Protein AF-A0A2K8KAV8-F1 (afdb_monomer)

Organism: NCBI:txid441209

Structure (mmCIF, N/CA/C/O backbone):
data_AF-A0A2K8KAV8-F1
#
_entry.id   AF-A0A2K8KAV8-F1
#
loop_
_atom_site.group_PDB
_atom_site.id
_atom_site.type_symbol
_atom_site.label_atom_id
_atom_site.label_alt_id
_atom_site.label_comp_id
_atom_site.label_asym_id
_atom_site.label_entity_id
_atom_site.label_seq_id
_atom_site.pdbx_PDB_ins_code
_atom_site.Cartn_x
_atom_site.Cartn_y
_atom_site.Cartn_z
_atom_site.occupancy
_atom_site.B_iso_or_equiv
_atom_site.auth_seq_id
_atom_site.auth_comp_id
_atom_site.auth_asym_id
_atom_site.auth_atom_id
_atom_site.pdbx_PDB_model_num
ATOM 1 N N . MET A 1 1 ? -2.772 5.694 18.445 1.00 56.25 1 MET A N 1
ATOM 2 C CA . MET A 1 1 ? -3.677 4.779 17.714 1.00 56.25 1 MET A CA 1
ATOM 3 C C . MET A 1 1 ? -4.054 5.297 16.326 1.00 56.25 1 MET A C 1
ATOM 5 O O . MET A 1 1 ? -3.632 4.697 15.349 1.00 56.25 1 MET A O 1
ATOM 9 N N . ARG A 1 2 ? -4.811 6.400 16.170 1.00 64.06 2 ARG A N 1
ATOM 10 C CA . ARG A 1 2 ? -5.220 6.887 14.825 1.00 64.06 2 ARG A CA 1
ATOM 11 C C . ARG A 1 2 ? -4.054 7.307 13.922 1.00 64.06 2 ARG A C 1
ATOM 13 O O . ARG A 1 2 ? -4.102 7.047 12.726 1.00 64.06 2 ARG A O 1
ATOM 20 N N . PHE A 1 3 ? -3.026 7.941 14.488 1.00 68.19 3 PHE A N 1
ATOM 21 C CA . PHE A 1 3 ? -1.852 8.389 13.732 1.00 68.19 3 PHE A CA 1
ATOM 22 C C . PHE A 1 3 ? -1.052 7.204 13.163 1.00 68.19 3 PHE A C 1
ATOM 24 O O . PHE A 1 3 ? -0.615 7.246 12.017 1.00 68.19 3 PHE A O 1
ATOM 31 N N . ASP A 1 4 ? -0.967 6.113 13.929 1.00 77.38 4 ASP A N 1
ATOM 32 C CA . ASP A 1 4 ? -0.255 4.885 13.557 1.00 77.38 4 ASP A CA 1
ATOM 33 C C . ASP A 1 4 ? -0.920 4.194 12.356 1.00 77.38 4 ASP A C 1
ATOM 35 O O . ASP A 1 4 ? -0.247 3.780 11.416 1.00 77.38 4 ASP A O 1
ATOM 39 N N . VAL A 1 5 ? -2.258 4.144 12.328 1.00 78.75 5 VAL A N 1
ATOM 40 C CA . VAL A 1 5 ? -3.018 3.586 11.195 1.00 78.75 5 VAL A CA 1
ATOM 41 C C .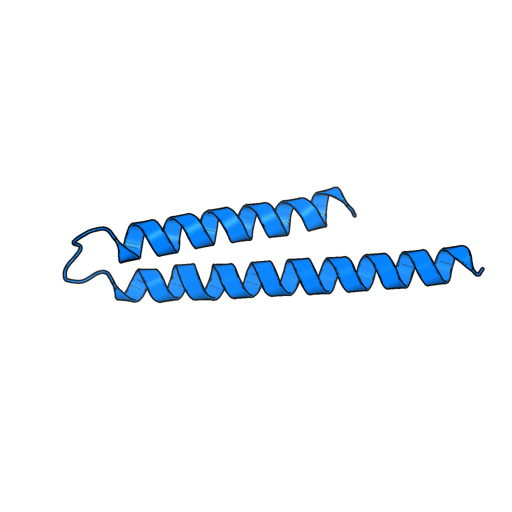 VAL A 1 5 ? -2.837 4.434 9.933 1.00 78.75 5 VAL A C 1
ATOM 43 O O . VAL A 1 5 ? -2.647 3.889 8.848 1.00 78.75 5 VAL A O 1
ATOM 46 N N . THR A 1 6 ? -2.853 5.764 10.060 1.00 85.88 6 THR A N 1
ATOM 47 C CA . THR A 1 6 ? -2.615 6.679 8.930 1.00 85.88 6 THR A CA 1
ATOM 48 C C . THR A 1 6 ? -1.209 6.510 8.349 1.00 85.88 6 THR A C 1
ATOM 50 O O . THR A 1 6 ? -1.054 6.493 7.129 1.00 85.88 6 THR A O 1
ATOM 53 N N . LEU A 1 7 ? -0.196 6.319 9.198 1.00 87.12 7 LEU A N 1
ATOM 54 C CA . LEU A 1 7 ? 1.181 6.043 8.778 1.00 87.12 7 LEU A CA 1
ATOM 55 C C . LEU A 1 7 ? 1.280 4.796 7.893 1.00 87.12 7 LEU A C 1
ATOM 57 O O . LEU A 1 7 ? 1.956 4.835 6.869 1.00 87.12 7 LEU A O 1
ATOM 61 N N . VAL A 1 8 ? 0.561 3.722 8.229 1.00 86.38 8 VAL A N 1
ATOM 62 C CA . VAL A 1 8 ? 0.558 2.488 7.424 1.00 86.38 8 VAL A CA 1
ATOM 63 C C . VAL A 1 8 ? 0.016 2.735 6.012 1.00 86.38 8 VAL A C 1
ATOM 65 O O . VAL A 1 8 ? 0.597 2.252 5.041 1.00 86.38 8 VAL A O 1
ATOM 68 N N . PHE A 1 9 ? -1.042 3.540 5.868 1.00 84.44 9 PHE A N 1
ATOM 69 C CA . PHE A 1 9 ? -1.561 3.914 4.548 1.00 84.44 9 PHE A CA 1
ATOM 70 C C . PHE A 1 9 ? -0.579 4.781 3.751 1.00 84.44 9 PHE A C 1
ATOM 72 O O . PHE A 1 9 ? -0.444 4.587 2.544 1.00 84.44 9 PHE A O 1
ATOM 79 N N . ILE A 1 10 ? 0.134 5.698 4.412 1.00 89.56 10 ILE A N 1
ATOM 80 C CA . ILE A 1 10 ? 1.168 6.522 3.768 1.00 89.56 10 ILE A CA 1
ATOM 81 C C . ILE A 1 10 ? 2.316 5.641 3.263 1.00 89.56 10 ILE A C 1
ATOM 83 O O . ILE A 1 10 ? 2.726 5.774 2.112 1.00 89.56 10 ILE A O 1
ATOM 87 N N . VAL A 1 11 ? 2.800 4.702 4.081 1.00 89.81 11 VAL A N 1
ATOM 88 C CA . VAL A 1 11 ? 3.852 3.752 3.680 1.00 89.81 11 VAL A CA 1
ATOM 89 C C . VAL A 1 11 ? 3.399 2.920 2.482 1.00 89.81 11 VAL A C 1
ATOM 91 O O . VAL A 1 11 ? 4.144 2.778 1.512 1.00 89.81 11 VAL A O 1
ATOM 94 N N . ALA A 1 12 ? 2.161 2.425 2.508 1.00 89.75 12 ALA A N 1
ATOM 95 C CA . ALA A 1 12 ? 1.615 1.650 1.405 1.00 89.75 12 ALA A CA 1
ATOM 96 C C . ALA A 1 12 ? 1.527 2.463 0.100 1.00 89.75 12 ALA A C 1
ATOM 98 O O . ALA A 1 12 ? 1.843 1.946 -0.971 1.00 89.75 12 ALA A O 1
ATOM 99 N N . ALA A 1 13 ? 1.162 3.747 0.188 1.00 89.75 13 ALA A N 1
ATOM 100 C CA . ALA A 1 13 ? 1.143 4.656 -0.955 1.00 89.75 13 ALA A CA 1
ATOM 101 C C . ALA A 1 13 ? 2.549 4.889 -1.532 1.00 89.75 13 ALA A C 1
ATOM 103 O O . ALA A 1 13 ? 2.725 4.825 -2.746 1.00 89.75 13 ALA A O 1
ATOM 104 N N . VAL A 1 14 ? 3.564 5.089 -0.681 1.00 93.00 14 VAL A N 1
ATOM 105 C CA . VAL A 1 14 ? 4.967 5.224 -1.122 1.00 93.00 14 VAL A CA 1
ATOM 106 C C . VAL A 1 14 ? 5.431 3.965 -1.855 1.00 93.00 14 VAL A C 1
ATOM 108 O O . VAL A 1 14 ? 6.017 4.059 -2.933 1.00 93.00 14 VAL A O 1
ATOM 111 N N . TRP A 1 15 ? 5.118 2.783 -1.321 1.00 91.88 15 TRP A N 1
ATOM 112 C CA . TRP A 1 15 ? 5.444 1.513 -1.971 1.00 91.88 15 TRP A CA 1
ATOM 113 C C . TRP A 1 15 ? 4.729 1.344 -3.315 1.00 91.88 15 TRP A C 1
ATOM 115 O O . TRP A 1 15 ? 5.350 0.905 -4.279 1.00 91.88 15 TRP A O 1
ATOM 125 N N . ALA A 1 16 ? 3.460 1.746 -3.417 1.00 87.25 16 ALA A N 1
ATOM 126 C CA . ALA A 1 16 ? 2.712 1.697 -4.672 1.00 87.25 16 ALA A CA 1
ATOM 127 C C . ALA A 1 16 ? 3.313 2.629 -5.739 1.00 87.25 16 ALA A C 1
ATOM 129 O O . ALA A 1 16 ? 3.440 2.238 -6.899 1.00 87.25 16 ALA A O 1
ATOM 130 N N . VAL A 1 17 ? 3.732 3.839 -5.349 1.00 90.06 17 VAL A N 1
ATOM 131 C CA . VAL A 1 17 ? 4.413 4.784 -6.249 1.00 90.06 17 VAL A CA 1
ATOM 132 C C . VAL A 1 17 ? 5.751 4.219 -6.721 1.00 90.06 17 VAL A C 1
ATOM 134 O O . VAL A 1 17 ? 6.050 4.291 -7.910 1.00 90.06 17 VAL A O 1
ATOM 137 N N . LEU A 1 18 ? 6.534 3.611 -5.826 1.00 86.31 18 LEU A N 1
ATOM 138 C CA . LEU A 1 18 ? 7.792 2.954 -6.189 1.00 86.31 18 LEU A CA 1
ATOM 139 C C . LEU A 1 18 ? 7.565 1.776 -7.142 1.00 86.31 18 LEU A C 1
ATOM 141 O O . LEU A 1 18 ? 8.282 1.652 -8.131 1.00 86.31 18 LEU A O 1
ATOM 145 N N . ALA A 1 19 ? 6.539 0.959 -6.898 1.00 84.50 19 ALA A N 1
ATOM 146 C CA . ALA A 1 19 ? 6.161 -0.135 -7.788 1.00 84.50 19 ALA A CA 1
ATOM 147 C C . ALA A 1 19 ? 5.825 0.373 -9.192 1.00 84.50 19 ALA A C 1
ATOM 149 O O . ALA A 1 19 ? 6.313 -0.170 -10.182 1.00 84.50 19 ALA A O 1
ATOM 150 N N . LEU A 1 20 ? 5.041 1.451 -9.273 1.00 85.00 20 LEU A N 1
ATOM 151 C CA . LEU A 1 20 ? 4.663 2.074 -10.535 1.00 85.00 20 LEU A CA 1
ATOM 152 C C . LEU A 1 20 ? 5.874 2.686 -11.252 1.00 85.00 20 LEU A C 1
ATOM 154 O O . LEU A 1 20 ? 6.040 2.483 -12.451 1.00 85.00 20 LEU A O 1
ATOM 158 N N . ALA A 1 21 ? 6.750 3.382 -10.523 1.00 86.19 21 ALA A N 1
ATOM 159 C CA . ALA A 1 21 ? 7.978 3.950 -11.070 1.00 86.19 21 ALA A CA 1
ATOM 160 C C . ALA A 1 21 ? 8.897 2.864 -11.655 1.00 86.19 21 ALA A C 1
ATOM 162 O O . ALA A 1 21 ? 9.417 3.027 -12.757 1.00 86.19 21 ALA A O 1
ATOM 163 N N . TYR A 1 22 ? 9.046 1.734 -10.956 1.00 79.19 22 TYR A N 1
ATOM 164 C CA . TYR A 1 22 ? 9.819 0.587 -11.437 1.00 79.19 22 TYR A CA 1
ATOM 165 C C . TYR A 1 22 ? 9.163 -0.146 -12.613 1.00 79.19 22 TYR A C 1
ATOM 167 O O . TYR A 1 22 ? 9.874 -0.705 -13.443 1.00 79.19 22 TYR A O 1
ATOM 175 N N . ALA A 1 23 ? 7.831 -0.155 -12.697 1.00 80.38 23 ALA A N 1
ATOM 176 C CA . ALA A 1 23 ? 7.105 -0.789 -13.796 1.00 80.38 23 ALA A CA 1
ATOM 177 C C . ALA A 1 23 ? 7.123 0.046 -15.087 1.00 80.38 23 ALA A C 1
ATOM 179 O O . ALA A 1 23 ? 7.180 -0.515 -16.178 1.00 80.38 23 ALA A O 1
ATOM 180 N N . LEU A 1 24 ? 7.040 1.376 -14.969 1.00 79.88 24 LEU A N 1
ATOM 181 C CA . LEU A 1 24 ? 6.925 2.287 -16.114 1.00 79.88 24 LEU A CA 1
ATOM 182 C C . LEU A 1 24 ? 8.267 2.687 -16.712 1.00 79.88 24 LEU A C 1
ATOM 184 O O . LEU A 1 24 ? 8.334 3.080 -17.876 1.00 79.88 24 LEU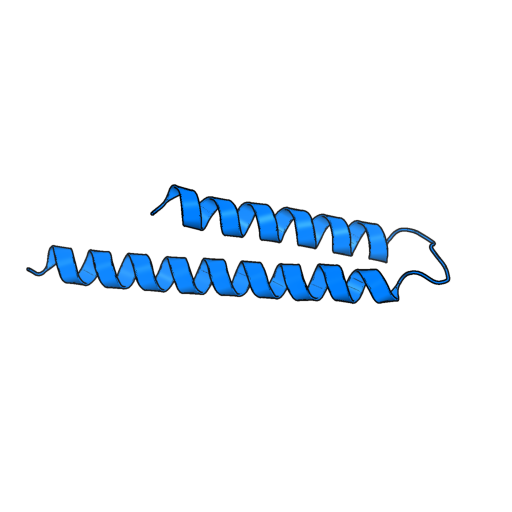 A O 1
ATOM 188 N N . ALA A 1 25 ? 9.331 2.647 -15.921 1.00 77.25 25 ALA A N 1
ATOM 189 C CA . ALA A 1 25 ? 10.619 3.063 -16.417 1.00 77.25 25 ALA A CA 1
ATOM 190 C C . ALA A 1 25 ? 11.261 1.928 -17.259 1.00 77.25 25 ALA A C 1
ATOM 192 O O . ALA A 1 25 ? 11.140 0.751 -16.908 1.00 77.25 25 ALA A O 1
ATOM 193 N N . PRO A 1 26 ? 11.951 2.243 -18.372 1.00 65.56 26 PRO A N 1
ATOM 194 C CA . PRO A 1 26 ? 12.458 1.255 -19.326 1.00 65.56 26 PRO A CA 1
ATOM 195 C C . PRO A 1 26 ? 13.768 0.618 -18.833 1.00 65.56 26 PRO A C 1
ATOM 197 O O . PRO A 1 26 ? 14.825 0.755 -19.446 1.00 65.56 26 PRO A O 1
ATOM 200 N N . TRP A 1 27 ? 13.708 -0.078 -17.697 1.00 67.88 27 TRP A N 1
ATOM 201 C CA . TRP A 1 27 ? 14.837 -0.800 -17.111 1.00 67.88 27 TRP A CA 1
ATOM 202 C C . TRP A 1 27 ? 14.720 -2.266 -17.519 1.00 67.88 27 TRP A C 1
ATOM 204 O O . TRP A 1 27 ? 14.102 -3.073 -16.825 1.00 67.88 27 TRP A O 1
ATOM 214 N N . SER A 1 28 ? 15.306 -2.608 -18.666 1.00 60.97 28 SER A N 1
ATOM 215 C CA . SER A 1 28 ? 15.202 -3.925 -19.318 1.00 60.97 28 SER A CA 1
ATOM 216 C C . SER A 1 28 ? 15.560 -5.136 -18.437 1.00 60.97 28 SER A C 1
ATOM 218 O O . SER A 1 28 ? 15.204 -6.255 -18.793 1.00 60.97 28 SER A O 1
ATOM 220 N N . GLY A 1 29 ? 16.207 -4.939 -17.279 1.00 66.50 29 GLY A N 1
ATOM 221 C CA . GLY A 1 29 ? 16.534 -5.995 -16.310 1.00 66.50 29 GLY A CA 1
ATOM 222 C C . GLY A 1 29 ? 15.958 -5.831 -14.895 1.00 66.50 29 GLY A C 1
ATOM 223 O O . GLY A 1 29 ? 16.171 -6.711 -14.068 1.00 66.50 29 GLY A O 1
ATOM 224 N N . MET A 1 30 ? 15.247 -4.739 -14.574 1.00 62.62 30 MET A N 1
ATOM 225 C CA . MET A 1 30 ? 14.834 -4.428 -13.186 1.00 62.62 30 MET A CA 1
ATOM 226 C C . MET A 1 30 ? 13.321 -4.511 -12.935 1.00 62.62 30 MET A C 1
ATOM 228 O O . MET A 1 30 ? 12.873 -4.239 -11.823 1.00 62.62 30 MET A O 1
ATOM 232 N N . ILE A 1 31 ? 12.534 -4.961 -13.918 1.00 70.25 31 ILE A N 1
ATOM 233 C CA . ILE A 1 31 ? 11.076 -5.165 -13.791 1.00 70.25 31 ILE A CA 1
ATOM 234 C C . ILE A 1 31 ? 10.721 -6.091 -12.615 1.00 70.25 31 ILE A C 1
ATOM 236 O O . ILE A 1 31 ? 9.692 -5.905 -11.969 1.00 70.25 31 ILE A O 1
ATOM 240 N N . GLY A 1 32 ? 11.594 -7.046 -12.268 1.00 72.69 32 GLY A N 1
ATOM 241 C CA . GLY A 1 32 ? 11.402 -7.916 -11.102 1.00 72.69 32 GLY A CA 1
ATOM 242 C C . GLY A 1 32 ? 11.246 -7.155 -9.777 1.00 72.69 32 GLY A C 1
ATOM 243 O O . GLY A 1 32 ? 10.508 -7.596 -8.900 1.00 72.69 32 GLY A O 1
ATOM 244 N N . TYR A 1 33 ? 11.854 -5.972 -9.642 1.00 74.31 33 TYR A N 1
ATOM 245 C CA . TYR A 1 33 ? 11.714 -5.146 -8.441 1.00 74.31 33 TYR A CA 1
ATOM 246 C C . TYR A 1 33 ? 10.335 -4.492 -8.335 1.00 74.31 33 TYR A C 1
ATOM 248 O O . TYR A 1 33 ? 9.855 -4.292 -7.221 1.00 74.31 33 TYR A O 1
ATOM 256 N N . ALA A 1 34 ? 9.649 -4.231 -9.455 1.00 79.88 34 ALA A N 1
ATOM 257 C CA . ALA A 1 34 ? 8.283 -3.704 -9.438 1.00 79.88 34 ALA A CA 1
ATOM 258 C C . ALA A 1 34 ? 7.327 -4.635 -8.673 1.00 79.88 34 ALA A C 1
ATOM 260 O O . ALA A 1 34 ? 6.460 -4.163 -7.940 1.00 79.88 34 ALA A O 1
ATOM 261 N N . TRP A 1 35 ? 7.532 -5.953 -8.772 1.00 81.12 35 TRP A N 1
ATOM 262 C CA . TRP A 1 35 ? 6.768 -6.947 -8.016 1.00 81.12 35 TRP A CA 1
ATOM 263 C C . TRP A 1 35 ? 7.045 -6.902 -6.515 1.00 81.12 35 TRP A C 1
ATOM 265 O O . TRP A 1 35 ? 6.111 -7.042 -5.730 1.00 81.12 35 TRP A O 1
ATOM 275 N N . VAL A 1 36 ? 8.293 -6.666 -6.104 1.00 86.00 36 VAL A N 1
ATOM 276 C CA . VAL A 1 36 ? 8.661 -6.529 -4.684 1.00 86.00 36 VAL A CA 1
ATOM 277 C C . VAL A 1 36 ? 7.949 -5.322 -4.078 1.00 86.00 36 VAL A C 1
ATOM 279 O O . VAL A 1 36 ? 7.269 -5.444 -3.058 1.00 86.00 36 VAL A O 1
ATOM 282 N N . TRP A 1 37 ? 8.041 -4.175 -4.752 1.00 85.06 37 TRP A N 1
ATOM 283 C CA . TRP A 1 37 ? 7.379 -2.942 -4.331 1.00 85.06 37 TRP A CA 1
ATOM 284 C C . TRP A 1 37 ? 5.846 -3.058 -4.390 1.00 85.06 37 TRP A C 1
ATOM 286 O O . TRP A 1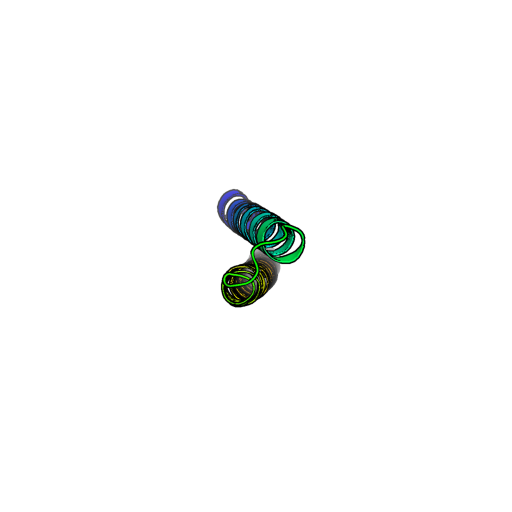 37 ? 5.150 -2.594 -3.490 1.00 85.06 37 TRP A O 1
ATOM 296 N N . GLY A 1 38 ? 5.295 -3.722 -5.408 1.00 84.81 38 GLY A N 1
ATOM 297 C CA . GLY A 1 38 ? 3.853 -3.938 -5.534 1.00 84.81 38 GLY A CA 1
ATOM 298 C C . GLY A 1 38 ? 3.307 -4.859 -4.443 1.00 84.81 38 GLY A C 1
ATOM 299 O O . GLY A 1 38 ? 2.294 -4.551 -3.816 1.00 84.81 38 GLY A O 1
ATOM 300 N N . PHE A 1 39 ? 4.009 -5.956 -4.154 1.00 88.81 39 PHE A N 1
ATOM 301 C CA . PHE A 1 39 ? 3.626 -6.896 -3.105 1.00 88.81 39 PHE A CA 1
ATOM 302 C C . PHE A 1 39 ? 3.621 -6.235 -1.727 1.00 88.81 39 PHE A C 1
ATOM 304 O O . PHE A 1 39 ? 2.634 -6.348 -1.000 1.00 88.81 39 PHE A O 1
ATOM 311 N N . GLY A 1 40 ? 4.676 -5.498 -1.366 1.00 85.75 40 GLY A N 1
ATOM 312 C CA . GLY A 1 40 ? 4.680 -4.828 -0.069 1.00 85.75 40 GLY A CA 1
ATOM 313 C C . GLY A 1 40 ? 3.657 -3.696 0.020 1.00 85.75 40 GLY A C 1
ATOM 314 O O . GLY A 1 40 ? 3.064 -3.530 1.082 1.00 85.75 40 GLY A O 1
ATOM 315 N N . ALA A 1 41 ? 3.333 -2.999 -1.078 1.00 85.88 41 ALA A N 1
ATOM 316 C CA . ALA A 1 41 ? 2.221 -2.043 -1.092 1.00 85.88 41 ALA A CA 1
ATOM 317 C C . ALA A 1 41 ? 0.890 -2.716 -0.713 1.00 85.88 41 ALA A C 1
ATOM 319 O O . ALA A 1 41 ? 0.162 -2.218 0.147 1.00 85.88 41 ALA A O 1
ATOM 320 N N . VAL A 1 42 ? 0.597 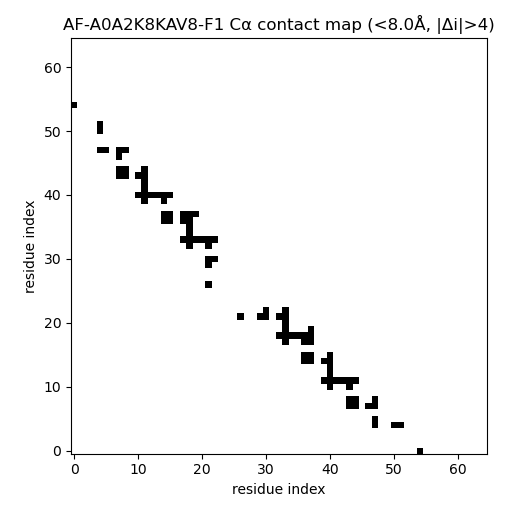-3.881 -1.303 1.00 90.44 42 VAL A N 1
ATOM 321 C CA . VAL A 1 42 ? -0.594 -4.681 -0.971 1.00 90.44 42 VAL A CA 1
ATOM 322 C C . VAL A 1 42 ? -0.553 -5.154 0.483 1.00 90.44 42 VAL A C 1
ATOM 324 O O . VAL A 1 42 ? -1.568 -5.088 1.177 1.00 90.44 42 VAL A O 1
ATOM 327 N N . LEU A 1 43 ? 0.614 -5.580 0.970 1.00 89.94 43 LEU A N 1
ATOM 328 C CA . LEU A 1 43 ? 0.791 -6.068 2.337 1.00 89.94 43 LEU A CA 1
ATOM 329 C C . LEU A 1 43 ? 0.543 -4.962 3.377 1.00 89.94 43 LEU A C 1
ATOM 331 O O . LEU A 1 43 ? -0.212 -5.168 4.329 1.00 89.94 43 LEU A O 1
ATOM 335 N N . PHE A 1 44 ? 1.097 -3.764 3.164 1.00 85.75 44 PHE A N 1
ATOM 336 C CA . PHE A 1 44 ? 0.859 -2.609 4.033 1.00 85.75 44 PHE A CA 1
ATOM 337 C C . PHE A 1 44 ? -0.584 -2.104 3.944 1.00 85.75 44 PHE A C 1
ATOM 339 O O . PHE A 1 44 ? -1.176 -1.796 4.977 1.00 85.75 44 PHE A O 1
ATOM 346 N N . LEU A 1 45 ? -1.198 -2.085 2.755 1.00 89.50 45 LEU A N 1
ATOM 347 C CA . LEU A 1 45 ? -2.626 -1.774 2.626 1.00 89.50 45 LEU A CA 1
ATOM 348 C C . LEU A 1 45 ? -3.493 -2.761 3.414 1.00 89.50 45 LEU A C 1
ATOM 350 O O . LEU A 1 45 ? -4.388 -2.341 4.151 1.00 89.50 45 LEU A O 1
ATOM 354 N N . GLY A 1 46 ? -3.214 -4.061 3.294 1.00 91.00 46 GLY A N 1
ATOM 355 C CA . GLY A 1 46 ? -3.906 -5.108 4.042 1.00 91.00 46 GLY A CA 1
ATOM 356 C C . GLY A 1 46 ? -3.766 -4.923 5.552 1.00 91.00 46 GLY A C 1
ATOM 357 O O . GLY A 1 46 ? -4.764 -4.973 6.275 1.00 91.00 46 GLY A O 1
ATOM 358 N N . LEU A 1 47 ? -2.553 -4.621 6.023 1.00 89.56 47 LEU A N 1
ATOM 359 C CA . LEU A 1 47 ? -2.279 -4.361 7.435 1.00 89.56 47 LEU A CA 1
ATOM 360 C C . LEU A 1 47 ? -3.019 -3.116 7.944 1.00 89.56 47 LEU A C 1
ATOM 362 O O . LEU A 1 47 ? -3.631 -3.160 9.010 1.00 89.56 47 LEU A O 1
ATOM 366 N N . GLY A 1 48 ? -3.033 -2.028 7.171 1.00 86.94 48 GLY A N 1
ATOM 367 C CA . GLY A 1 48 ? -3.774 -0.811 7.509 1.00 86.94 48 GLY A CA 1
ATOM 368 C C . GLY A 1 48 ? -5.281 -1.059 7.608 1.00 86.94 48 GLY A C 1
ATOM 369 O O . GLY A 1 48 ? -5.942 -0.562 8.525 1.00 86.94 48 GLY A O 1
ATOM 370 N N . LEU A 1 49 ? -5.830 -1.886 6.714 1.00 89.00 49 LEU A N 1
ATOM 371 C CA . LEU A 1 49 ? -7.238 -2.282 6.746 1.00 89.00 49 LEU A CA 1
ATOM 372 C C . LEU A 1 49 ? -7.562 -3.147 7.974 1.00 89.00 49 LEU A C 1
ATOM 374 O O . LEU A 1 49 ? -8.578 -2.918 8.635 1.00 89.00 49 LEU A O 1
ATOM 378 N N . ALA A 1 50 ? -6.696 -4.111 8.294 1.00 90.25 50 ALA A N 1
ATOM 379 C CA . ALA A 1 50 ? -6.832 -4.976 9.463 1.00 90.25 50 ALA A CA 1
ATOM 380 C C . ALA A 1 50 ? -6.755 -4.173 10.770 1.00 90.25 50 ALA A C 1
ATOM 382 O O . ALA A 1 50 ? -7.621 -4.315 11.632 1.00 90.25 50 ALA A O 1
ATOM 383 N N . LEU A 1 51 ? -5.791 -3.255 10.882 1.00 88.44 51 LEU A N 1
ATOM 384 C CA . LEU A 1 51 ? -5.658 -2.354 12.028 1.00 88.44 51 LEU A CA 1
ATOM 385 C C . LEU A 1 51 ? -6.880 -1.447 12.180 1.00 88.44 51 LEU A C 1
ATOM 387 O O . LEU A 1 51 ? -7.402 -1.294 13.281 1.00 88.44 51 LEU A O 1
ATOM 391 N N . ARG A 1 52 ? -7.401 -0.891 11.080 1.00 86.19 52 ARG A N 1
ATOM 392 C CA . ARG A 1 52 ? -8.620 -0.071 1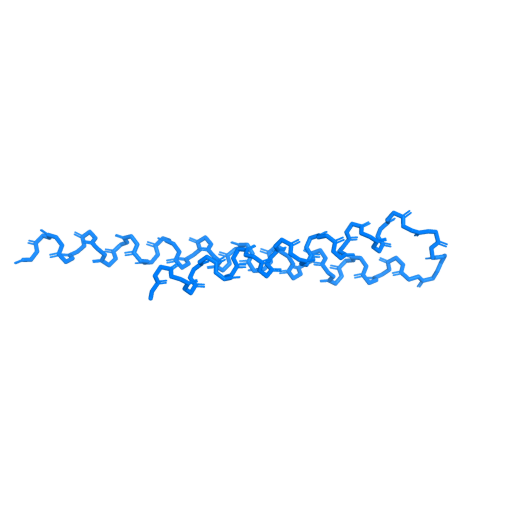1.116 1.00 86.19 52 ARG A CA 1
ATOM 393 C C . ARG A 1 52 ? -9.833 -0.865 11.609 1.00 86.19 52 ARG A C 1
ATOM 395 O O . ARG A 1 52 ? -10.650 -0.325 12.352 1.00 86.19 52 ARG A O 1
ATOM 402 N N . ARG A 1 53 ? -9.957 -2.134 11.204 1.00 87.94 53 ARG A N 1
ATOM 403 C CA . ARG A 1 53 ? -11.011 -3.047 11.680 1.00 87.94 53 ARG A CA 1
ATOM 404 C C . ARG A 1 53 ? -10.852 -3.341 13.174 1.00 87.94 53 ARG A C 1
ATOM 406 O O . ARG A 1 53 ? -11.842 -3.277 13.893 1.00 87.94 53 ARG A O 1
ATOM 413 N N . ALA A 1 54 ? -9.628 -3.604 13.630 1.00 86.69 54 ALA A N 1
ATOM 414 C CA . ALA A 1 54 ? -9.326 -3.885 15.031 1.00 86.69 54 ALA A CA 1
ATOM 415 C C . ALA A 1 54 ? -9.613 -2.682 15.944 1.00 86.69 54 ALA A C 1
ATOM 417 O O . ALA A 1 54 ? -10.2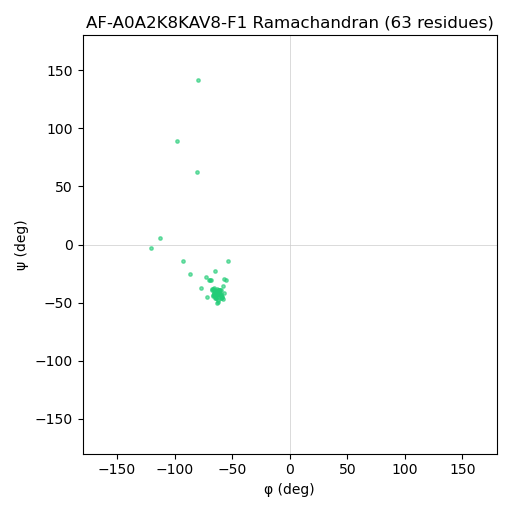94 -2.837 16.953 1.00 86.69 54 ALA A O 1
ATOM 418 N N . VAL A 1 55 ? -9.176 -1.477 15.555 1.00 85.12 55 VAL A N 1
ATOM 419 C CA . VAL A 1 55 ? -9.461 -0.235 16.300 1.00 85.12 55 VAL A CA 1
ATOM 420 C C . VAL A 1 55 ? -10.965 0.004 16.399 1.00 85.12 55 VAL A C 1
ATOM 422 O O . VAL A 1 55 ? -11.473 0.256 17.483 1.00 85.12 55 VAL A O 1
ATOM 425 N N . LYS A 1 56 ? -11.702 -0.151 15.292 1.00 85.38 56 LYS A N 1
ATOM 426 C CA . LYS A 1 56 ? -13.160 0.007 15.306 1.00 85.38 56 LYS A CA 1
ATOM 427 C C . LYS A 1 56 ? -13.850 -0.995 16.237 1.00 85.38 56 LYS A C 1
ATOM 429 O O . LYS A 1 56 ? -14.772 -0.614 16.945 1.00 85.38 56 LYS A O 1
ATOM 434 N N . ALA A 1 57 ? -13.421 -2.258 16.220 1.00 85.25 57 ALA A N 1
ATOM 435 C CA . ALA A 1 57 ? -13.983 -3.287 17.089 1.00 85.25 57 ALA A CA 1
ATOM 436 C C . ALA A 1 57 ? -13.713 -2.992 18.572 1.00 85.25 57 ALA A C 1
ATOM 438 O O . ALA A 1 57 ? -14.604 -3.169 19.395 1.00 85.25 57 ALA A O 1
ATOM 439 N N . PHE A 1 58 ? -12.514 -2.507 18.901 1.00 83.69 58 PHE A N 1
ATOM 440 C CA . PHE A 1 58 ? -12.171 -2.075 20.253 1.00 83.69 58 PHE A CA 1
ATOM 441 C C . PHE A 1 58 ? -13.048 -0.899 20.714 1.00 83.69 58 PHE A C 1
ATOM 443 O O . PHE A 1 58 ? -13.680 -0.986 21.763 1.00 83.69 58 PHE A O 1
ATOM 450 N N . ASP A 1 59 ? -13.166 0.148 19.891 1.00 82.62 59 ASP A N 1
ATOM 451 C CA . ASP A 1 59 ? -13.994 1.323 20.196 1.00 82.62 59 ASP A CA 1
ATOM 452 C C . ASP A 1 59 ? -15.480 0.959 20.391 1.00 82.62 59 ASP A C 1
ATOM 454 O O . ASP A 1 59 ? -16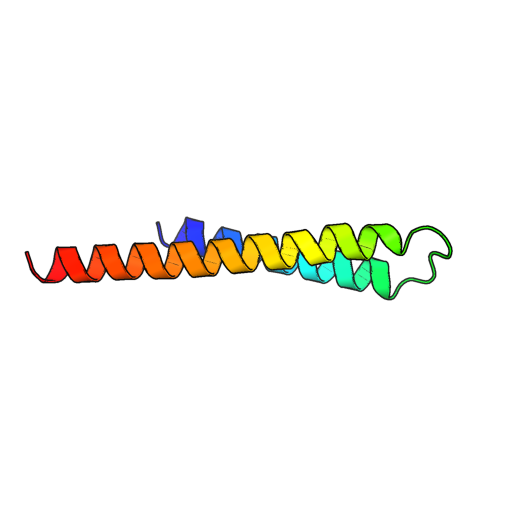.156 1.512 21.259 1.00 82.62 59 ASP A O 1
ATOM 458 N N . ASP A 1 60 ? -16.009 0.036 19.578 1.00 83.12 60 ASP A N 1
ATOM 459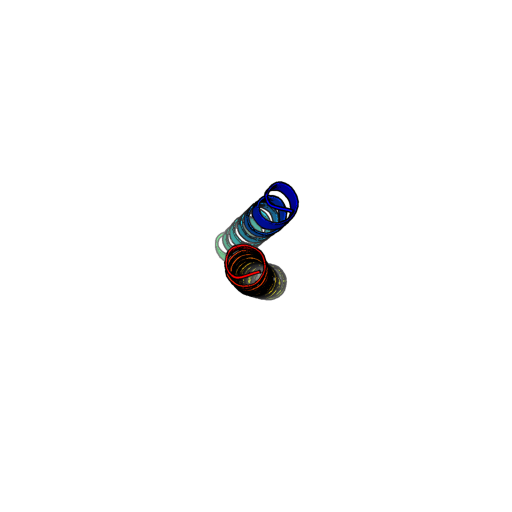 C CA . ASP A 1 60 ? -17.403 -0.408 19.678 1.00 83.12 60 ASP A CA 1
ATOM 460 C C . ASP A 1 60 ? -17.650 -1.240 20.959 1.00 83.12 60 ASP A C 1
ATOM 462 O O . ASP A 1 60 ? -18.743 -1.161 21.516 1.00 83.12 60 ASP A O 1
ATOM 466 N N . VAL A 1 61 ? -16.652 -1.977 21.468 1.00 81.94 61 VAL A N 1
ATOM 467 C CA . VAL A 1 61 ? -16.732 -2.681 22.766 1.00 81.94 61 VAL A CA 1
ATOM 468 C C . VAL A 1 61 ? -16.677 -1.698 23.936 1.00 81.94 61 VAL A C 1
ATOM 470 O O . VAL A 1 61 ? -17.483 -1.807 24.857 1.00 81.94 61 VAL A O 1
ATOM 473 N N . GLU A 1 62 ? -15.761 -0.727 23.897 1.00 80.56 62 GLU A N 1
ATOM 474 C CA . GLU A 1 62 ? -15.616 0.295 24.943 1.00 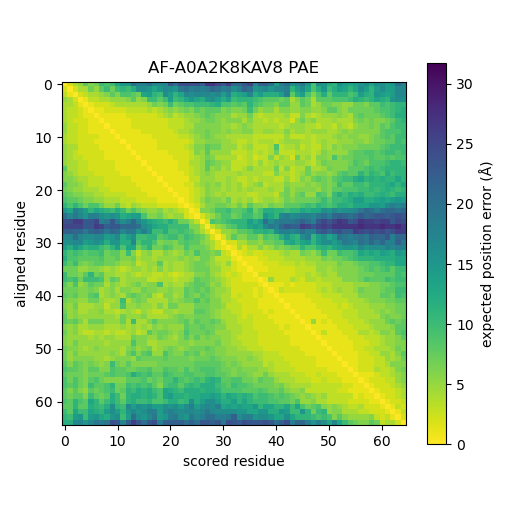80.56 62 GLU A CA 1
ATOM 475 C C . GLU A 1 62 ? -16.901 1.123 25.098 1.00 80.56 62 GLU A C 1
ATOM 477 O O . GLU A 1 62 ? -17.322 1.405 26.212 1.00 80.56 62 GLU A O 1
ATOM 482 N N . ARG A 1 63 ? -17.582 1.456 23.992 1.00 77.06 63 ARG A N 1
ATOM 483 C CA . ARG A 1 63 ? -18.829 2.245 24.020 1.00 77.06 63 ARG A CA 1
ATOM 484 C C . ARG A 1 63 ? -19.999 1.532 24.721 1.00 77.06 63 ARG A C 1
ATOM 486 O O . ARG A 1 63 ? -20.953 2.194 25.117 1.00 77.06 63 ARG A O 1
ATOM 493 N N . VAL A 1 64 ? -19.974 0.202 24.811 1.00 77.94 64 VAL A N 1
ATOM 494 C CA . VAL A 1 64 ? -21.062 -0.608 25.395 1.00 77.94 64 VAL A CA 1
ATOM 495 C C . VAL A 1 64 ? -20.840 -0.878 26.891 1.00 77.94 64 VAL A C 1
ATOM 497 O O . VAL A 1 64 ? -21.772 -1.305 27.574 1.00 77.94 64 VAL A O 1
ATOM 500 N N . ARG A 1 65 ? -19.627 -0.639 27.399 1.00 71.12 65 ARG A N 1
ATOM 501 C CA . ARG A 1 65 ? -19.238 -0.872 28.793 1.00 71.12 65 ARG A CA 1
ATOM 502 C C . ARG A 1 65 ? -19.514 0.342 29.676 1.00 71.12 65 ARG A C 1
ATOM 504 O O . ARG A 1 65 ? -19.869 0.102 30.850 1.00 71.12 65 ARG A O 1
#

Secondary structure (DSSP, 8-state):
-HHHHHHHHHHHHHHHHHHHHHHHS--TTTHHHHHHHHHHHHHHHHHHHHHHHHHHHHHHHHTT-

Mean predicted aligned error: 7.13 Å

Foldseek 3Di:
DVVVLVVLLVQLVVLQVVLVVQCPDPPVPRNVVSVVSNVVSVVSVVVSVVVVVVVVVVVVVVVVD

pLDDT: mean 82.03, std 8.45, range [56.25, 93.0]

Solvent-accessible surface area (backbone atoms only — not comparable to full-atom values): 3406 Å² total; per-residue (Å²): 110,73,67,60,44,51,48,33,46,52,52,16,49,54,27,40,51,51,11,49,52,39,61,72,46,93,49,94,85,49,49,70,53,16,53,56,29,40,49,49,14,54,51,30,42,51,49,27,52,51,50,52,52,51,52,51,52,51,53,58,52,60,74,75,107

Sequence (65 aa):
MRFDVTLVFIVAAVWAVLALAYALAPWSGMIGYAWVWGFGAVLFLGLGLALRRAVKAFDDVERVR

Radius of gyration: 16.19 Å; Cα contacts (8 Å, |Δi|>4): 48; chains: 1; bounding box: 38×16×48 Å